Protein AF-A0AAV3IIQ2-F1 (afdb_monomer)

Solvent-accessible surface area (backbone atoms only — not comparable to full-atom values): 3808 Å² total; per-residue (Å²): 131,79,56,76,47,78,46,78,46,47,67,53,44,52,58,89,100,47,92,60,76,31,37,34,50,51,58,65,53,52,55,52,49,53,56,41,48,79,71,62,45,48,74,49,80,47,32,91,82,49,85,78,60,36,59,18,68,76,49,71,58,133

Mean predicted aligned error: 2.93 Å

Nearest PDB structures (foldseek):
  4p5p-assembly1_A  TM=9.178E-01  e=3.135E-04  Francisella tularensis s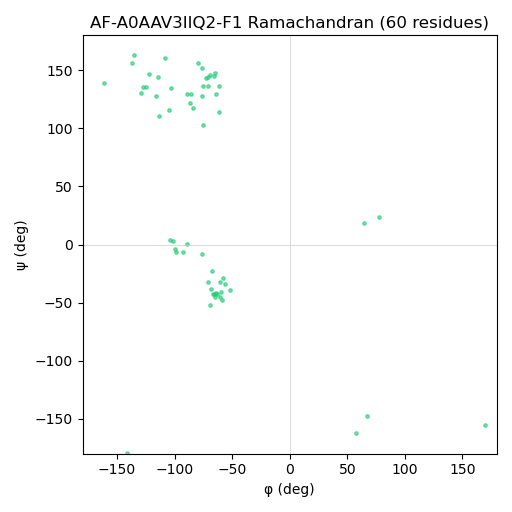ubsp. novicida U112
  1u9c-assembly1_A  TM=9.105E-01  e=5.382E-04  Geobacillus stearothermophilus
  2j5t-assembly5_F  TM=6.309E-01  e=2.343E+00  Escherichia coli
  7f5t-assembly1_B  TM=5.676E-01  e=3.760E+00  Drosophila melanogaster
  2p2c-assembly1_A  TM=5.526E-01  e=3.760E+00  Homo sapiens

Foldseek 3Di:
DAAEEEAEWEQQQDDPPGPAGAWDLVCVVVVVVVVVVVVVHHYDYAYPVGDDTDHGPVSPDD

InterPro domains:
  IPR029062 Class I glutamine amidotransferase-like [G3DSA:3.40.50.880] (1-62)
  IPR029062 Class I glutamine amidotransferase-like [SSF52317] (1-61)

Radius of gyration: 13.6 Å; Cα contacts (8 Å, |Δi|>4): 95; chains: 1; bounding box: 38×23×31 Å

Structure (mmCIF, N/CA/C/O backbone):
data_AF-A0AAV3IIQ2-F1
#
_entry.id   AF-A0AAV3IIQ2-F1
#
loop_
_atom_site.group_PDB
_atom_site.id
_atom_site.type_symbol
_atom_site.label_atom_id
_atom_site.label_alt_id
_atom_site.label_comp_id
_atom_site.label_asym_id
_atom_site.label_entity_id
_atom_site.label_seq_id
_atom_site.pdbx_PDB_ins_code
_atom_site.Cartn_x
_atom_site.Cartn_y
_atom_site.Cartn_z
_atom_site.occupancy
_atom_site.B_iso_or_equiv
_atom_site.auth_seq_id
_atom_site.auth_comp_id
_atom_site.auth_asym_id
_atom_site.auth_atom_id
_atom_site.pdbx_PDB_model_num
ATOM 1 N N . MET A 1 1 ? -21.678 11.817 14.069 1.00 72.69 1 MET A N 1
ATOM 2 C CA . MET A 1 1 ? -20.904 11.690 12.815 1.00 72.69 1 MET A CA 1
ATOM 3 C C . MET A 1 1 ? -19.638 10.920 13.136 1.00 72.69 1 MET A C 1
ATOM 5 O O . MET A 1 1 ? -18.907 11.377 14.008 1.00 72.69 1 MET A O 1
ATOM 9 N N . SER A 1 2 ? -19.395 9.765 12.514 1.00 80.94 2 SER A N 1
ATOM 10 C CA . SER A 1 2 ? -18.081 9.121 12.624 1.00 80.94 2 SER A CA 1
ATOM 11 C C . SER A 1 2 ? -17.060 9.942 11.835 1.00 80.94 2 SER A C 1
ATOM 13 O O . SER A 1 2 ? -17.351 10.435 10.742 1.00 80.94 2 SER A O 1
ATOM 15 N N . LYS A 1 3 ? -15.878 10.154 12.413 1.00 94.62 3 LYS A N 1
ATOM 16 C CA . LYS A 1 3 ? -14.768 10.7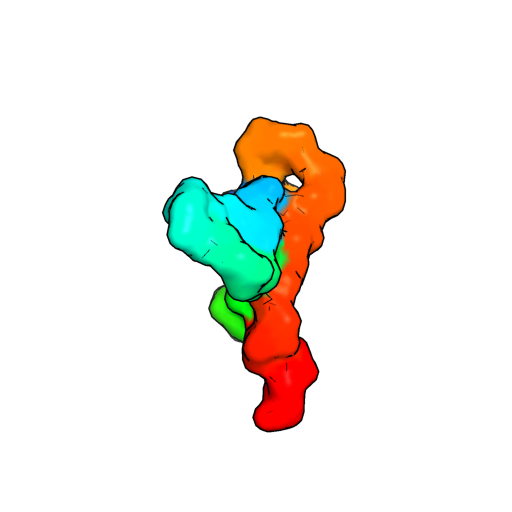93 11.701 1.00 94.62 3 LYS A CA 1
ATOM 17 C C . LYS A 1 3 ? -14.234 9.813 10.648 1.00 94.62 3 LYS A C 1
ATOM 19 O O . LYS A 1 3 ? -14.223 8.604 10.884 1.00 94.62 3 LYS A O 1
ATOM 24 N N . ARG A 1 4 ? -13.818 10.340 9.494 1.00 97.88 4 ARG A N 1
ATOM 25 C CA . ARG A 1 4 ? -13.340 9.548 8.352 1.00 97.88 4 ARG A CA 1
ATOM 26 C C . ARG A 1 4 ? -11.860 9.805 8.084 1.00 97.88 4 ARG A C 1
ATOM 28 O O . ARG A 1 4 ? -11.420 10.944 8.222 1.00 97.88 4 ARG A O 1
ATOM 35 N N . ILE A 1 5 ? -11.135 8.770 7.673 1.00 98.38 5 ILE A N 1
ATOM 36 C CA . ILE A 1 5 ? -9.723 8.824 7.276 1.00 98.38 5 ILE A CA 1
ATOM 37 C C . ILE A 1 5 ? -9.589 8.246 5.867 1.00 98.38 5 ILE A C 1
ATOM 39 O O . ILE A 1 5 ? -10.180 7.214 5.556 1.00 98.38 5 ILE A O 1
ATOM 43 N N . LEU A 1 6 ? -8.813 8.923 5.021 1.00 98.44 6 LEU A N 1
ATOM 44 C CA . LEU A 1 6 ? -8.472 8.459 3.682 1.00 98.44 6 LEU A CA 1
ATOM 45 C C . LEU A 1 6 ? -6.973 8.164 3.633 1.00 98.44 6 LEU A C 1
ATOM 47 O O . LEU A 1 6 ? -6.158 9.085 3.689 1.00 98.44 6 LEU A O 1
ATOM 51 N N . HIS A 1 7 ? -6.620 6.889 3.521 1.00 98.56 7 HIS A N 1
ATOM 52 C CA . HIS A 1 7 ? -5.242 6.449 3.340 1.00 98.56 7 HIS A CA 1
ATOM 53 C C . HIS A 1 7 ? -4.904 6.463 1.855 1.00 98.56 7 HIS A C 1
ATOM 55 O O . HIS A 1 7 ? -5.562 5.791 1.060 1.00 98.56 7 HIS A O 1
ATOM 61 N N . VAL A 1 8 ? -3.881 7.223 1.472 1.00 98.50 8 VAL A N 1
ATOM 62 C CA . VAL A 1 8 ? -3.431 7.306 0.078 1.00 98.50 8 VAL A CA 1
ATOM 63 C C . VAL A 1 8 ? -2.140 6.516 -0.069 1.00 98.50 8 VAL A C 1
ATOM 65 O O . VAL A 1 8 ? -1.122 6.866 0.522 1.00 98.50 8 VAL A O 1
ATOM 68 N N . VAL 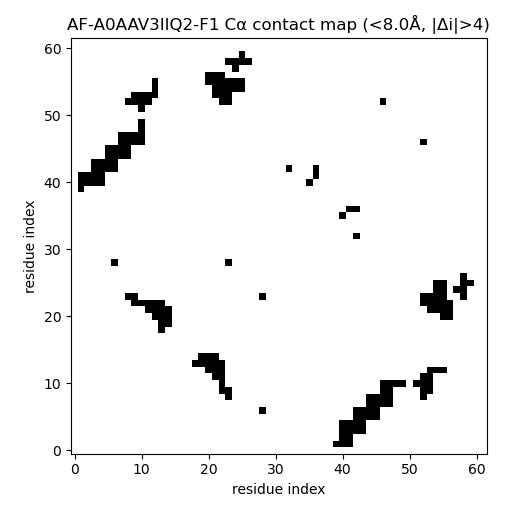A 1 9 ? -2.183 5.455 -0.868 1.00 98.69 9 VAL A N 1
ATOM 69 C CA . VAL A 1 9 ? -1.045 4.570 -1.130 1.00 98.69 9 VAL A CA 1
ATOM 70 C C . VAL A 1 9 ? -0.507 4.752 -2.548 1.00 98.69 9 VAL A C 1
ATOM 72 O O . VAL A 1 9 ? -1.166 5.300 -3.433 1.00 98.69 9 VAL A O 1
ATOM 75 N N . THR A 1 10 ? 0.729 4.313 -2.767 1.00 98.25 10 THR A N 1
ATOM 76 C CA . THR A 1 10 ? 1.423 4.496 -4.045 1.00 98.25 10 THR A CA 1
ATOM 77 C C . THR A 1 10 ? 0.930 3.534 -5.128 1.00 98.25 10 THR A C 1
ATOM 79 O O . THR A 1 10 ? 0.540 2.408 -4.849 1.00 98.25 10 THR A O 1
ATOM 82 N N . ASN A 1 11 ? 1.027 3.937 -6.394 1.00 98.06 11 ASN A N 1
ATOM 83 C CA . ASN A 1 11 ? 0.998 3.010 -7.533 1.00 98.06 11 ASN A CA 1
ATOM 84 C C . ASN A 1 11 ? 2.401 2.781 -8.134 1.00 98.06 11 ASN A C 1
ATOM 86 O O . ASN A 1 11 ? 2.528 2.103 -9.150 1.00 98.06 11 ASN A O 1
ATOM 90 N N . ILE A 1 12 ? 3.455 3.353 -7.542 1.00 97.56 12 ILE A N 1
ATOM 91 C CA . ILE A 1 12 ? 4.829 3.280 -8.049 1.00 97.56 12 ILE A CA 1
ATOM 92 C C . ILE A 1 12 ? 5.489 1.988 -7.574 1.00 97.56 12 ILE A C 1
ATOM 94 O O . ILE A 1 12 ? 5.675 1.790 -6.378 1.00 97.56 12 ILE A O 1
ATOM 98 N N . SER A 1 13 ? 5.858 1.120 -8.519 1.00 96.94 13 SER A N 1
ATOM 99 C CA . SER A 1 13 ? 6.533 -0.157 -8.244 1.00 96.94 13 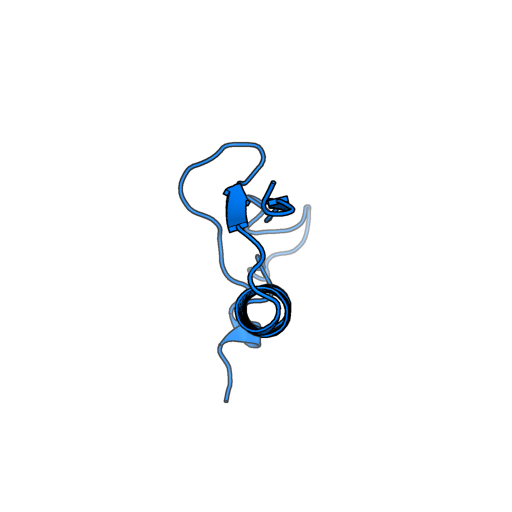SER A CA 1
ATOM 100 C C . SER A 1 13 ? 8.055 -0.115 -8.431 1.00 96.94 13 SER A C 1
ATOM 102 O O . SER A 1 13 ? 8.734 -1.116 -8.202 1.00 96.94 13 SER A O 1
ATOM 104 N N . ARG A 1 14 ? 8.590 1.006 -8.934 1.00 97.25 14 ARG A N 1
ATOM 105 C CA . ARG A 1 14 ? 10.014 1.213 -9.237 1.00 97.25 14 ARG A CA 1
ATOM 106 C C . ARG A 1 14 ? 10.315 2.705 -9.356 1.00 97.25 14 ARG A C 1
ATOM 108 O O . ARG A 1 14 ? 9.526 3.432 -9.961 1.00 97.25 14 ARG A O 1
ATOM 115 N N . TYR A 1 15 ? 11.442 3.152 -8.813 1.00 95.56 15 TYR A N 1
ATOM 116 C CA . TYR A 1 15 ? 11.914 4.520 -9.026 1.00 95.56 15 TYR A CA 1
ATOM 117 C C . TYR A 1 15 ? 12.594 4.665 -10.385 1.00 95.56 15 TYR A C 1
ATOM 119 O O . TYR A 1 15 ? 13.071 3.697 -10.974 1.00 95.56 15 TYR A O 1
ATOM 127 N N . LYS A 1 16 ? 12.633 5.892 -10.903 1.00 94.81 16 LYS A N 1
ATOM 128 C CA . LYS A 1 16 ? 13.350 6.172 -12.144 1.00 94.81 16 LYS A CA 1
ATOM 129 C C . LYS A 1 16 ? 14.836 5.841 -11.954 1.00 94.81 16 LYS A C 1
ATOM 131 O O . LYS A 1 16 ? 15.402 6.202 -10.929 1.00 94.81 16 LYS A O 1
ATOM 136 N N . ASP A 1 17 ? 15.435 5.180 -12.942 1.00 94.94 17 ASP A N 1
ATOM 137 C CA . ASP A 1 17 ? 16.871 4.871 -12.990 1.00 94.94 17 ASP A CA 1
ATOM 138 C C . ASP A 1 17 ? 17.373 3.914 -11.876 1.00 94.94 17 ASP A C 1
ATOM 140 O O . ASP A 1 17 ? 18.572 3.837 -11.620 1.00 94.94 17 ASP A O 1
ATOM 144 N N . VAL A 1 18 ? 16.468 3.167 -11.226 1.00 94.88 18 VAL A N 1
ATOM 145 C CA . VAL A 1 18 ? 16.765 2.197 -10.153 1.00 94.88 18 VAL A CA 1
ATOM 146 C C . VAL A 1 18 ? 16.099 0.859 -10.479 1.00 94.88 18 VAL A C 1
ATOM 148 O O . VAL A 1 18 ? 14.905 0.829 -10.786 1.00 94.88 18 VAL A O 1
ATOM 151 N N . ASP A 1 19 ? 16.846 -0.248 -10.415 1.00 93.81 19 ASP A N 1
ATOM 152 C CA . ASP A 1 19 ? 16.355 -1.569 -10.833 1.00 93.81 19 ASP A CA 1
ATOM 153 C C . ASP A 1 19 ? 15.736 -2.415 -9.710 1.00 93.81 19 ASP A C 1
ATOM 155 O O . ASP A 1 19 ? 15.140 -3.477 -9.941 1.00 93.81 19 ASP A O 1
ATOM 159 N N . GLU A 1 20 ? 15.814 -1.943 -8.479 1.00 96.00 20 GLU A N 1
ATOM 160 C CA . GLU A 1 20 ? 15.184 -2.568 -7.334 1.00 96.00 20 GLU A CA 1
ATOM 161 C C . GLU A 1 20 ? 13.660 -2.317 -7.337 1.00 96.00 20 GLU A C 1
ATOM 163 O O . GLU A 1 20 ? 13.199 -1.202 -7.607 1.00 96.00 20 GLU A O 1
ATOM 168 N N . PRO A 1 21 ? 12.832 -3.342 -7.051 1.00 96.50 21 PRO A N 1
ATOM 169 C CA . PRO A 1 21 ? 11.403 -3.140 -6.833 1.00 96.50 21 PRO A CA 1
ATOM 170 C C . PRO A 1 21 ? 11.161 -2.295 -5.579 1.00 96.50 21 PRO A C 1
ATOM 172 O O . PRO A 1 21 ? 11.891 -2.408 -4.598 1.00 96.50 21 PRO A O 1
ATOM 175 N N . THR A 1 22 ? 10.095 -1.499 -5.602 1.00 97.44 22 THR A N 1
ATOM 176 C CA . THR A 1 22 ? 9.596 -0.777 -4.428 1.00 97.44 22 THR A CA 1
ATOM 177 C C . THR A 1 22 ? 8.067 -0.763 -4.405 1.00 97.44 22 THR A C 1
ATOM 179 O O . THR A 1 22 ? 7.420 -1.344 -5.280 1.00 97.44 22 THR A O 1
ATOM 182 N N . GLY A 1 23 ? 7.468 -0.130 -3.403 1.00 97.94 23 GLY A N 1
ATOM 183 C CA . GLY A 1 23 ? 6.024 -0.004 -3.292 1.00 97.94 23 GLY A CA 1
ATOM 184 C C . GLY A 1 23 ? 5.590 0.537 -1.940 1.00 97.94 23 GLY A C 1
ATOM 185 O O . GLY A 1 23 ? 6.333 1.233 -1.255 1.00 97.94 23 GLY A O 1
ATOM 186 N N . LEU A 1 24 ? 4.362 0.209 -1.559 1.00 98.50 24 LEU A N 1
ATOM 187 C CA . LEU A 1 24 ? 3.835 0.491 -0.234 1.00 98.50 24 LEU A CA 1
ATOM 188 C C . LEU A 1 24 ? 4.626 -0.281 0.825 1.00 98.50 24 LEU A C 1
ATOM 190 O O . LEU A 1 24 ? 4.735 -1.506 0.734 1.00 98.50 24 LEU A O 1
ATOM 194 N N . TRP A 1 25 ? 5.090 0.416 1.861 1.00 98.31 25 TRP A N 1
ATOM 195 C CA . TRP A 1 25 ? 5.566 -0.236 3.072 1.00 98.31 25 TRP A CA 1
ATOM 196 C C . TRP A 1 25 ? 4.366 -0.723 3.887 1.00 98.31 25 TRP A C 1
ATOM 198 O O . TRP A 1 25 ? 3.673 0.068 4.525 1.00 98.31 25 TRP A O 1
ATOM 208 N N . LEU A 1 26 ? 4.076 -2.026 3.840 1.00 97.50 26 LEU A N 1
ATOM 209 C CA . LEU A 1 26 ? 2.796 -2.548 4.327 1.00 97.50 26 LEU A CA 1
ATOM 210 C C . LEU A 1 26 ? 2.555 -2.242 5.812 1.00 97.50 26 LEU A C 1
ATOM 212 O O . LEU A 1 26 ? 1.454 -1.832 6.168 1.00 97.50 26 LEU A O 1
ATOM 216 N N . GLY A 1 27 ? 3.593 -2.371 6.645 1.00 97.44 27 GLY A N 1
ATOM 217 C CA . GLY A 1 27 ? 3.516 -2.079 8.079 1.00 97.44 27 GLY A CA 1
ATOM 218 C C . GLY A 1 27 ? 3.131 -0.632 8.403 1.00 97.44 27 GLY A C 1
ATOM 219 O O . GLY A 1 27 ? 2.432 -0.395 9.380 1.00 97.44 27 GLY A O 1
ATOM 220 N N . GLU A 1 28 ? 3.523 0.345 7.578 1.00 97.94 28 GLU A N 1
ATOM 221 C CA . GLU A 1 28 ? 3.152 1.749 7.811 1.00 97.94 28 GLU A CA 1
ATOM 222 C C . GLU A 1 28 ? 1.640 1.946 7.673 1.00 97.94 28 GLU A C 1
ATOM 224 O O . GLU A 1 28 ? 1.019 2.597 8.514 1.00 97.94 28 GLU A O 1
ATOM 229 N N . LEU A 1 29 ? 1.033 1.330 6.652 1.00 98.50 29 LEU A N 1
ATOM 230 C CA . LEU A 1 29 ? -0.414 1.365 6.465 1.00 98.50 29 LEU A CA 1
ATOM 231 C C . LEU A 1 29 ? -1.137 0.554 7.541 1.00 98.50 29 LEU A C 1
ATOM 233 O O . LEU A 1 29 ? -2.078 1.059 8.149 1.00 98.50 29 LEU A O 1
ATOM 237 N N . THR A 1 30 ? -0.747 -0.704 7.758 1.00 97.94 30 THR A N 1
ATOM 238 C CA . THR A 1 30 ? -1.515 -1.613 8.622 1.00 97.94 30 THR A CA 1
ATOM 239 C C . THR A 1 30 ? -1.468 -1.191 10.083 1.00 97.94 30 THR A C 1
ATOM 241 O O . THR A 1 30 ? -2.500 -1.247 10.745 1.00 97.94 30 THR A O 1
ATOM 244 N N . HIS A 1 31 ? -0.327 -0.705 10.582 1.00 98.12 31 HIS A N 1
ATOM 245 C CA . HIS A 1 31 ? -0.228 -0.22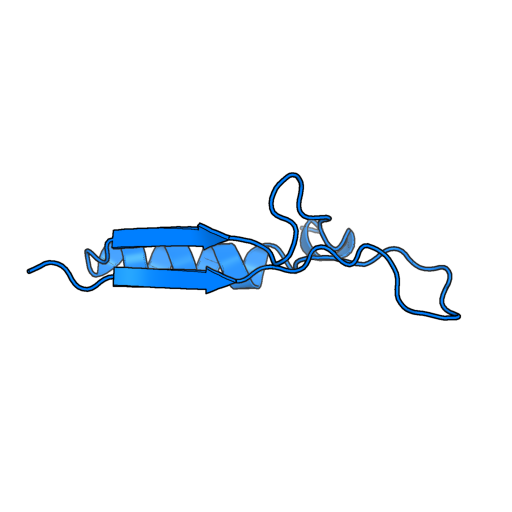1 11.961 1.00 98.12 31 HIS A CA 1
ATOM 246 C C . HIS A 1 31 ? -1.079 1.035 12.182 1.00 98.12 31 HIS A C 1
ATOM 248 O O . HIS A 1 31 ? -1.775 1.137 13.190 1.00 98.12 31 HIS A O 1
ATOM 254 N N . ALA A 1 32 ? -1.062 1.978 11.233 1.00 98.25 32 ALA A N 1
ATOM 255 C CA . ALA A 1 32 ? -1.907 3.167 11.309 1.00 98.25 32 ALA A CA 1
ATOM 256 C C . ALA A 1 32 ? -3.396 2.799 11.233 1.00 98.25 32 ALA A C 1
ATOM 258 O O . ALA A 1 32 ? -4.196 3.290 12.027 1.00 98.25 32 ALA A O 1
ATOM 259 N N . TYR A 1 33 ? -3.761 1.909 10.305 1.00 98.56 33 TYR A N 1
ATOM 260 C CA . TYR A 1 33 ? -5.134 1.443 10.143 1.00 98.56 33 TYR A CA 1
ATOM 261 C C . TYR A 1 33 ? -5.662 0.781 11.421 1.00 98.56 33 TYR A C 1
ATOM 263 O O . TYR A 1 33 ? -6.759 1.123 11.861 1.00 98.56 33 TYR A O 1
ATOM 271 N N . ASP A 1 34 ? -4.884 -0.120 12.028 1.00 98.50 34 ASP A N 1
ATOM 272 C CA . ASP A 1 34 ? -5.234 -0.813 13.276 1.00 98.50 34 ASP A CA 1
ATOM 273 C C . ASP A 1 34 ? -5.447 0.174 14.434 1.00 98.50 34 ASP A C 1
ATOM 275 O O . ASP A 1 34 ? -6.446 0.103 15.150 1.00 98.50 34 ASP A O 1
ATOM 279 N N . GLU A 1 35 ? -4.561 1.163 14.592 1.00 98.31 35 GLU A N 1
ATOM 280 C CA . GLU A 1 35 ? -4.721 2.169 15.646 1.00 98.31 35 GLU A CA 1
ATOM 281 C C . GLU A 1 35 ? -5.978 3.022 15.445 1.00 98.31 35 GLU A C 1
ATOM 283 O O . GLU A 1 35 ? -6.726 3.275 16.388 1.00 98.31 35 GLU A O 1
ATOM 288 N N . PHE A 1 36 ? -6.272 3.433 14.213 1.00 97.69 36 PHE A N 1
ATOM 289 C CA . PHE A 1 36 ? -7.480 4.204 13.935 1.00 97.69 36 PHE A CA 1
ATOM 290 C C . PHE A 1 36 ? -8.762 3.368 14.039 1.00 97.69 36 PHE A C 1
ATOM 292 O O . PHE A 1 36 ? -9.802 3.884 14.458 1.00 97.69 36 PHE A O 1
ATOM 299 N N . GLU A 1 37 ? -8.712 2.078 13.720 1.00 97.31 37 GLU A N 1
ATOM 300 C CA . GLU A 1 37 ? -9.857 1.185 13.884 1.00 97.31 37 GLU A CA 1
ATOM 301 C C . GLU A 1 37 ? -10.253 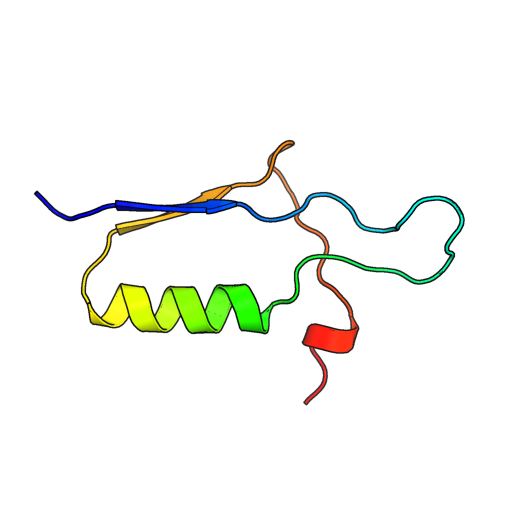1.062 15.362 1.00 97.31 37 GLU A C 1
ATOM 303 O O . GLU A 1 37 ? -11.434 1.204 15.689 1.00 97.31 37 GLU A O 1
ATOM 308 N N . LYS A 1 38 ? -9.278 0.940 16.276 1.00 97.81 38 LYS A N 1
ATOM 309 C CA . LYS A 1 38 ? -9.515 0.915 17.737 1.00 97.81 38 LYS A CA 1
ATOM 310 C C . LYS A 1 38 ? -10.223 2.164 18.260 1.00 97.81 38 LYS A C 1
ATOM 312 O O . LYS A 1 38 ? -10.943 2.097 19.254 1.00 97.81 38 LYS A O 1
ATOM 317 N N . GLN A 1 39 ? -10.037 3.300 17.594 1.00 96.81 39 GLN A N 1
ATOM 318 C CA . GLN A 1 39 ? -10.678 4.572 17.939 1.00 96.81 39 GLN A CA 1
ATOM 319 C C . GLN A 1 39 ? -12.041 4.768 17.238 1.00 96.81 39 GLN A C 1
ATOM 321 O O . GLN A 1 39 ? -12.691 5.799 17.426 1.00 96.81 39 GLN A O 1
ATOM 326 N N . GLY A 1 40 ? -12.490 3.806 16.423 1.00 96.56 40 GLY A N 1
ATOM 327 C CA . GLY A 1 40 ? -13.789 3.829 15.746 1.00 96.56 40 GLY A CA 1
ATOM 328 C C . GLY A 1 40 ? -13.861 4.739 14.515 1.00 96.56 40 GLY A C 1
ATOM 329 O O . GLY A 1 40 ? -14.951 5.197 14.153 1.00 96.56 40 GLY A O 1
ATOM 330 N N . TYR A 1 41 ? -12.726 5.042 13.874 1.00 98.12 41 TYR A N 1
ATOM 331 C CA . TYR A 1 41 ? -12.712 5.798 12.618 1.00 98.12 41 TYR A CA 1
ATOM 332 C C . TYR A 1 41 ? -13.208 4.942 11.446 1.00 98.12 41 TYR A C 1
ATOM 334 O O . TYR A 1 41 ? -12.892 3.760 11.341 1.00 98.12 41 TYR A O 1
ATOM 342 N N . VAL A 1 42 ? -13.947 5.559 10.518 1.00 97.81 42 VAL A N 1
ATOM 343 C CA . VAL A 1 42 ? -14.262 4.937 9.220 1.00 97.81 42 VAL A CA 1
ATOM 344 C C . VAL A 1 42 ? -13.116 5.227 8.259 1.00 97.81 42 VAL A C 1
ATOM 346 O O . VAL A 1 42 ? -12.710 6.382 8.126 1.00 97.81 42 VAL A O 1
ATOM 349 N N . GLN A 1 43 ? -12.597 4.201 7.594 1.00 98.19 43 GLN A N 1
ATOM 350 C CA . GLN A 1 43 ? -11.353 4.294 6.836 1.00 98.19 43 GLN A CA 1
ATOM 351 C C . GLN A 1 43 ? -11.548 3.786 5.407 1.00 98.19 43 GLN A C 1
ATOM 353 O O . GLN A 1 43 ? -12.152 2.737 5.210 1.00 98.19 43 GLN A O 1
ATOM 358 N N . ASP A 1 44 ? -11.011 4.515 4.432 1.00 98.31 44 ASP A N 1
ATOM 359 C CA . ASP A 1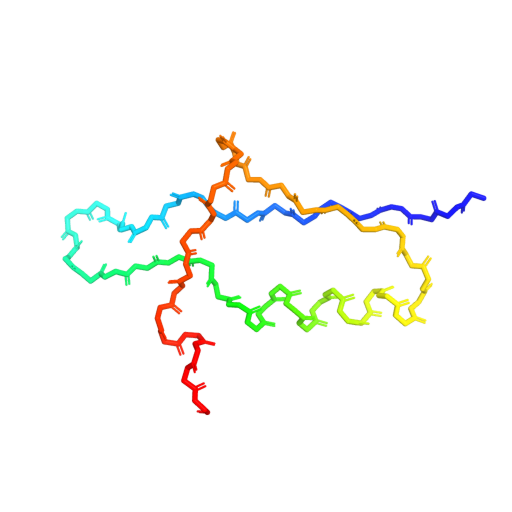 44 ? -10.934 4.101 3.029 1.00 98.31 44 ASP A CA 1
ATOM 360 C C . ASP A 1 44 ? -9.464 4.105 2.580 1.00 98.31 44 ASP A C 1
ATOM 362 O O . ASP A 1 44 ? -8.674 4.939 3.032 1.00 98.31 44 ASP A O 1
ATOM 366 N N . ILE A 1 45 ? -9.093 3.195 1.676 1.00 98.56 45 ILE A N 1
ATOM 367 C CA . ILE A 1 45 ? -7.754 3.130 1.074 1.00 98.56 45 ILE A CA 1
ATOM 368 C C . ILE A 1 45 ? -7.884 3.400 -0.422 1.00 98.56 45 ILE A C 1
ATOM 370 O O . ILE A 1 45 ? -8.672 2.754 -1.112 1.00 98.56 45 ILE A O 1
ATOM 374 N N . VAL A 1 46 ? -7.095 4.343 -0.928 1.00 98.56 46 VAL A N 1
ATOM 375 C CA . VAL A 1 46 ? -7.073 4.731 -2.342 1.00 98.56 46 VAL A CA 1
ATOM 376 C C . VAL A 1 46 ? -5.646 4.864 -2.845 1.00 98.56 46 VAL A C 1
ATOM 378 O O . VAL A 1 46 ? -4.709 5.027 -2.071 1.00 98.56 46 VAL A O 1
ATOM 381 N N . SER A 1 47 ? -5.479 4.859 -4.160 1.00 98.62 47 SER A N 1
ATOM 382 C CA . SER A 1 47 ? -4.214 5.171 -4.817 1.00 98.62 47 SER A CA 1
ATOM 383 C C . SER A 1 47 ? -4.480 6.080 -6.025 1.00 98.62 47 SER A C 1
ATOM 385 O O . SER A 1 47 ? -5.601 6.054 -6.545 1.00 98.62 47 SER A O 1
ATOM 387 N N . PRO A 1 48 ? -3.506 6.879 -6.503 1.00 98.25 48 PRO A N 1
ATOM 388 C CA . PRO A 1 48 ? -3.727 7.844 -7.586 1.00 98.25 48 PRO A CA 1
ATOM 389 C C . PRO A 1 48 ? -4.385 7.267 -8.847 1.00 98.25 48 PRO A C 1
ATOM 391 O O . PRO A 1 48 ? -5.254 7.904 -9.433 1.00 98.25 48 PRO A O 1
ATOM 394 N N . ASN A 1 49 ? -4.005 6.048 -9.237 1.00 98.19 49 ASN A N 1
ATOM 395 C CA . ASN A 1 49 ? -4.532 5.363 -10.421 1.00 98.19 49 ASN A CA 1
ATOM 396 C C . ASN A 1 49 ? -5.597 4.302 -10.081 1.00 98.19 49 ASN A C 1
ATOM 398 O O . ASN A 1 49 ? -6.054 3.587 -10.972 1.00 98.19 49 ASN A O 1
ATOM 402 N N . GLY A 1 50 ? -5.964 4.152 -8.803 1.00 97.00 50 GLY A N 1
ATOM 403 C CA . GLY A 1 50 ? -6.743 3.016 -8.315 1.00 97.00 50 GLY A CA 1
ATOM 404 C C . GLY A 1 50 ? -6.069 1.662 -8.588 1.00 97.00 50 GLY A C 1
ATOM 405 O O . GLY A 1 50 ? -4.870 1.568 -8.870 1.00 97.00 50 GLY A O 1
ATOM 406 N N . GLY A 1 51 ? -6.858 0.589 -8.513 1.00 96.75 51 GLY A N 1
ATOM 407 C CA . GLY A 1 51 ? -6.396 -0.762 -8.829 1.00 96.75 51 GLY A CA 1
ATOM 408 C C . GLY A 1 51 ? -5.350 -1.302 -7.849 1.00 96.75 51 GLY A C 1
ATOM 409 O O . GLY A 1 51 ? -5.392 -1.037 -6.648 1.00 96.75 51 GLY A O 1
ATOM 410 N N . LYS A 1 52 ? -4.425 -2.124 -8.357 1.00 96.81 52 LYS A N 1
ATOM 411 C CA . LYS A 1 52 ? -3.429 -2.803 -7.523 1.00 96.81 52 LYS A CA 1
ATOM 412 C C . LYS A 1 52 ? -2.315 -1.840 -7.100 1.00 96.81 52 LYS A C 1
ATOM 414 O O . LYS A 1 52 ? -1.655 -1.230 -7.939 1.00 96.81 52 LYS A O 1
ATOM 419 N N . THR A 1 53 ? -2.060 -1.793 -5.797 1.00 97.94 53 THR A N 1
ATOM 420 C CA . THR A 1 53 ? -0.882 -1.145 -5.208 1.00 97.94 53 THR A CA 1
ATOM 421 C C . THR A 1 53 ? 0.277 -2.147 -5.121 1.00 97.94 53 THR A C 1
ATOM 423 O O . THR A 1 53 ? 0.066 -3.264 -4.637 1.00 97.94 53 THR A O 1
ATOM 426 N N . PRO A 1 54 ? 1.487 -1.813 -5.607 1.00 98.06 54 PRO A N 1
ATOM 427 C CA . PRO A 1 54 ? 2.672 -2.636 -5.386 1.00 98.06 54 PRO A CA 1
ATOM 428 C C . PRO A 1 54 ? 3.084 -2.591 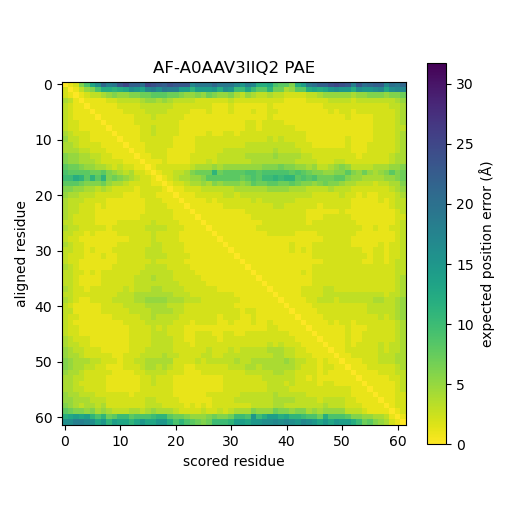-3.910 1.00 98.06 54 PRO A C 1
ATOM 430 O O . PRO A 1 54 ? 2.953 -1.556 -3.262 1.00 98.06 54 PRO A O 1
ATOM 433 N N . ILE A 1 55 ? 3.604 -3.701 -3.388 1.00 98.12 55 ILE A N 1
ATOM 434 C CA . ILE A 1 55 ? 4.136 -3.788 -2.023 1.00 98.12 55 ILE A CA 1
ATOM 435 C C . ILE A 1 55 ? 5.659 -3.755 -2.094 1.00 98.12 55 ILE A C 1
ATOM 437 O O . ILE A 1 55 ? 6.242 -4.461 -2.916 1.00 98.12 55 ILE A O 1
ATOM 441 N N . GLU A 1 56 ? 6.290 -2.962 -1.228 1.00 97.69 56 GLU A N 1
ATOM 442 C CA . GLU A 1 56 ? 7.736 -2.999 -1.009 1.00 97.69 56 GLU A CA 1
ATOM 443 C C . GLU A 1 56 ? 8.115 -4.395 -0.488 1.00 97.69 56 GLU A C 1
ATOM 445 O O . GLU A 1 56 ? 7.693 -4.745 0.620 1.00 97.69 56 GLU A O 1
ATOM 450 N N . PRO A 1 57 ? 8.887 -5.212 -1.233 1.00 96.56 57 PRO A N 1
ATOM 451 C CA . PRO A 1 57 ? 9.174 -6.588 -0.828 1.00 96.56 57 PRO A CA 1
ATOM 452 C C . PRO A 1 57 ? 9.806 -6.695 0.560 1.00 96.56 57 PRO A C 1
ATOM 454 O O . PRO A 1 57 ? 9.500 -7.625 1.304 1.00 96.56 57 PRO A O 1
ATOM 457 N N . LYS A 1 58 ? 10.636 -5.717 0.945 1.00 95.75 58 LYS A N 1
ATOM 45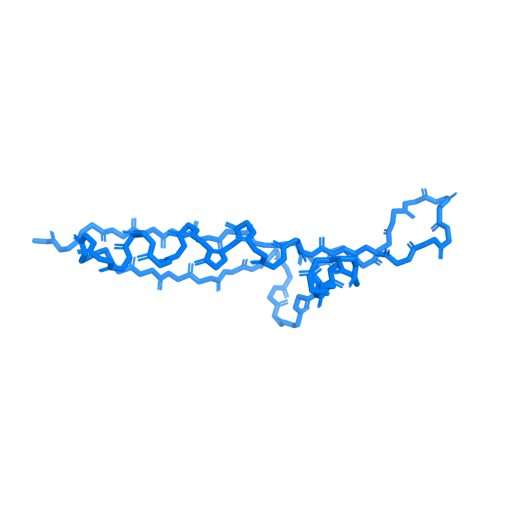8 C CA . LYS A 1 58 ? 11.273 -5.682 2.269 1.00 95.75 58 LYS A CA 1
ATOM 459 C C . LYS A 1 58 ? 10.279 -5.458 3.408 1.00 95.75 58 LYS A C 1
ATOM 461 O O . LYS A 1 58 ? 10.564 -5.854 4.529 1.00 95.75 58 LYS A O 1
ATOM 466 N N . SER A 1 59 ? 9.111 -4.881 3.131 1.00 96.50 59 SER A N 1
ATOM 467 C CA . SER A 1 59 ? 8.070 -4.650 4.140 1.00 96.50 59 SER A CA 1
ATOM 468 C C . SER A 1 59 ? 7.290 -5.911 4.533 1.00 96.50 59 SER A C 1
ATOM 470 O O . SER A 1 59 ? 6.494 -5.862 5.466 1.00 96.50 59 SER A O 1
ATOM 472 N N . LEU A 1 60 ? 7.509 -7.026 3.826 1.00 93.19 60 LEU A N 1
ATOM 473 C CA . LEU A 1 60 ? 6.931 -8.341 4.128 1.00 93.19 60 LEU A CA 1
ATOM 474 C C . LEU A 1 60 ? 7.905 -9.268 4.865 1.00 93.19 60 LEU A C 1
ATOM 476 O O . LEU A 1 60 ? 7.543 -10.403 5.179 1.00 93.19 60 LEU A O 1
ATOM 480 N N . ALA A 1 61 ? 9.148 -8.828 5.075 1.00 83.12 61 ALA A N 1
ATOM 481 C CA . ALA A 1 61 ? 10.120 -9.610 5.821 1.00 83.12 61 ALA A CA 1
ATOM 482 C C . ALA A 1 61 ? 9.677 -9.746 7.297 1.00 83.12 61 ALA A C 1
ATOM 484 O O . ALA A 1 61 ? 9.067 -8.808 7.815 1.00 83.12 61 ALA A O 1
ATOM 485 N N . PRO A 1 62 ? 9.951 -10.895 7.947 1.00 68.19 62 PRO A N 1
ATOM 486 C CA . PRO A 1 62 ? 9.696 -11.095 9.375 1.00 68.19 62 PRO A CA 1
ATOM 487 C C . PRO A 1 62 ? 10.402 -10.078 10.275 1.00 68.19 62 PRO A C 1
ATOM 489 O O . PRO A 1 62 ? 11.518 -9.639 9.907 1.00 68.19 62 PRO A O 1
#

pLDDT: mean 96.02, std 5.56, range [68.19, 98.69]

Sequence (62 aa):
MSKRILHVVTNISRYKDVDEPTGLWLGELTHAYDEFEKQGYVQDIVSPNGGKTPIEPKSLAP

Secondary structure (DSSP, 8-state):
---EEEEE----SS-TT--S---B-HHHHHHHHHHHHHTT-EEEEE-TT-SPPPB-GGGG--

Organism: NCBI:txid1217985